Protein AF-A0A955WPZ0-F1 (afdb_monomer_lite)

Sequence (167 aa):
GLRRVTRRTIDAGRSFTLMQSWLERGEVEYIFVDYRLQQPLYEYARDVAKVPAAKLEAWFQYPRGRRARTGIIRHLRGHADHLHVRFWAPGSRAAAKAYIAKYGTKVLKPVPVYRKVRRGDSLWKIARRYKTSVKKLKSWNRMGRRSLLQPGQKLITGWRAPSLPSP

Radius of gyration: 22.12 Å; chains: 1; bounding box: 50×27×52 Å

Structure (mmCIF, N/CA/C/O backbone):
data_AF-A0A955WPZ0-F1
#
_entry.id   AF-A0A955WPZ0-F1
#
loop_
_atom_site.group_PDB
_atom_site.id
_atom_site.type_symbol
_atom_site.label_atom_id
_atom_site.label_alt_id
_atom_site.label_comp_id
_atom_site.label_asym_id
_atom_site.label_entity_id
_atom_site.label_seq_id
_atom_site.pdbx_PDB_ins_code
_atom_site.Cartn_x
_atom_site.Cartn_y
_atom_site.Cartn_z
_atom_site.occupancy
_atom_site.B_iso_or_equiv
_atom_site.auth_seq_id
_atom_site.auth_comp_id
_atom_site.auth_asym_id
_atom_site.auth_atom_id
_atom_site.pdbx_PDB_model_num
ATOM 1 N N . GLY A 1 1 ? -16.904 6.812 -10.363 1.00 45.12 1 GLY A N 1
ATOM 2 C CA . GLY A 1 1 ? -15.927 5.762 -10.008 1.00 45.12 1 GLY A CA 1
ATOM 3 C C . GLY A 1 1 ? -14.735 5.898 -10.926 1.00 45.12 1 GLY A C 1
ATOM 4 O O . GLY A 1 1 ? -14.955 6.151 -12.102 1.00 45.12 1 GLY A O 1
ATOM 5 N N . LEU A 1 2 ? -13.506 5.819 -10.408 1.00 57.22 2 LEU A N 1
ATOM 6 C CA . LEU A 1 2 ? -12.295 5.962 -11.227 1.00 57.22 2 LEU A CA 1
ATOM 7 C C . LEU A 1 2 ? -12.310 4.932 -12.368 1.00 57.22 2 LEU A C 1
ATOM 9 O O . LEU A 1 2 ? -12.616 3.757 -12.158 1.00 57.22 2 LEU A O 1
ATOM 13 N N . ARG A 1 3 ? -12.050 5.396 -13.593 1.00 67.50 3 ARG A N 1
ATOM 14 C CA . ARG A 1 3 ? -12.048 4.566 -14.802 1.00 67.50 3 ARG A CA 1
ATOM 15 C C . ARG A 1 3 ? -10.955 3.503 -14.666 1.00 67.50 3 ARG A C 1
ATOM 17 O O . ARG A 1 3 ? -9.823 3.824 -14.318 1.00 67.50 3 ARG A O 1
ATOM 24 N N . ARG A 1 4 ? -11.287 2.239 -14.940 1.00 74.81 4 ARG A N 1
ATOM 25 C CA . ARG A 1 4 ? -10.319 1.136 -14.879 1.00 74.81 4 ARG A CA 1
ATOM 26 C C . ARG A 1 4 ? -9.160 1.408 -15.840 1.00 74.81 4 ARG A C 1
ATOM 28 O O . ARG A 1 4 ? -9.396 1.629 -17.027 1.00 74.81 4 ARG A O 1
ATOM 35 N N . VAL A 1 5 ? -7.929 1.345 -15.339 1.00 86.50 5 VAL A N 1
ATOM 36 C CA . VAL A 1 5 ? -6.729 1.515 -16.161 1.00 86.50 5 VAL A CA 1
ATOM 37 C C . VAL A 1 5 ? -6.543 0.279 -17.047 1.00 86.50 5 VAL A C 1
ATOM 39 O O . VAL A 1 5 ? -6.750 -0.863 -16.631 1.00 86.50 5 VAL A O 1
ATOM 42 N N . THR A 1 6 ? -6.186 0.504 -18.306 1.00 89.19 6 THR A N 1
ATOM 43 C CA . THR A 1 6 ? -5.934 -0.528 -19.315 1.00 89.19 6 THR A CA 1
ATOM 44 C C . THR A 1 6 ? -4.522 -0.374 -19.868 1.00 89.19 6 THR A C 1
ATOM 46 O O . THR A 1 6 ? -3.876 0.650 -19.660 1.00 89.19 6 THR A O 1
ATOM 49 N N . ARG A 1 7 ? -4.071 -1.357 -20.656 1.00 88.69 7 ARG A N 1
ATOM 50 C CA . ARG A 1 7 ? -2.798 -1.280 -21.392 1.00 88.69 7 ARG A CA 1
ATOM 51 C C . ARG A 1 7 ? -2.666 -0.029 -22.260 1.00 88.69 7 ARG A C 1
ATOM 53 O O . ARG A 1 7 ? -1.563 0.452 -22.444 1.00 88.69 7 ARG A O 1
ATOM 60 N N . ARG A 1 8 ? -3.787 0.476 -22.783 1.00 88.19 8 ARG A N 1
ATOM 61 C CA . ARG A 1 8 ? -3.825 1.628 -23.694 1.00 88.19 8 ARG A CA 1
ATOM 62 C C . ARG A 1 8 ? -3.951 2.966 -22.973 1.00 88.19 8 ARG A C 1
ATOM 64 O O . ARG A 1 8 ? -3.698 3.996 -23.573 1.00 88.19 8 ARG A O 1
ATOM 71 N N . THR A 1 9 ? -4.408 2.960 -21.721 1.00 90.94 9 THR A N 1
ATOM 72 C CA . THR A 1 9 ? -4.732 4.191 -20.979 1.00 90.94 9 THR A CA 1
ATOM 73 C C . THR A 1 9 ? -3.775 4.464 -19.826 1.00 90.94 9 THR A C 1
ATOM 75 O O . THR A 1 9 ? -3.926 5.477 -19.154 1.00 90.94 9 THR A O 1
ATOM 78 N N . ILE A 1 10 ? -2.854 3.545 -19.528 1.00 92.38 10 ILE A N 1
ATOM 79 C CA . ILE A 1 10 ? -1.810 3.782 -18.535 1.00 92.38 10 ILE A CA 1
ATOM 80 C C . ILE A 1 10 ? -0.783 4.763 -19.101 1.00 92.38 10 ILE A C 1
ATOM 82 O O . ILE A 1 10 ? -0.257 4.558 -20.191 1.00 92.38 10 ILE A O 1
ATOM 86 N N . ASP A 1 11 ? -0.474 5.809 -18.339 1.00 94.75 11 ASP A N 1
ATOM 87 C CA . ASP A 1 11 ? 0.675 6.673 -18.608 1.00 94.75 11 ASP A CA 1
ATOM 88 C C . ASP A 1 11 ? 1.939 5.928 -18.159 1.00 94.75 11 ASP A C 1
ATOM 90 O O . ASP A 1 11 ? 2.361 6.022 -17.000 1.00 94.75 11 ASP A O 1
ATOM 94 N N . ALA A 1 12 ? 2.472 5.086 -19.049 1.00 95.62 12 ALA A N 1
ATOM 95 C CA . ALA A 1 12 ? 3.622 4.240 -18.747 1.00 95.62 12 ALA A CA 1
ATOM 96 C C . ALA A 1 12 ? 4.854 5.074 -18.384 1.00 95.62 12 ALA A C 1
ATOM 98 O O . ALA A 1 12 ? 5.581 4.685 -17.476 1.00 95.62 12 ALA A O 1
ATOM 99 N N . GLY A 1 13 ? 5.037 6.237 -19.016 1.00 96.44 13 GLY A N 1
ATOM 100 C CA . GLY A 1 13 ? 6.178 7.104 -18.757 1.00 96.44 13 GLY A CA 1
ATOM 101 C C . GLY A 1 13 ? 6.168 7.665 -17.345 1.00 96.44 13 GLY A C 1
ATOM 102 O O . GLY A 1 13 ? 7.089 7.402 -16.577 1.00 96.44 13 GLY A O 1
ATOM 103 N N . ARG A 1 14 ? 5.099 8.363 -16.942 1.00 96.50 14 ARG A N 1
ATOM 104 C CA . ARG A 1 14 ? 5.020 8.907 -15.575 1.00 96.50 14 ARG A CA 1
ATOM 105 C C . ARG A 1 14 ? 5.002 7.809 -14.518 1.00 96.50 14 ARG A C 1
ATOM 107 O O . ARG A 1 14 ? 5.676 7.926 -13.495 1.00 96.50 14 ARG A O 1
ATOM 114 N N . SER A 1 15 ? 4.246 6.739 -14.769 1.00 96.00 15 SER A N 1
ATOM 115 C CA . SER A 1 15 ? 4.124 5.631 -13.818 1.00 96.00 15 SER A CA 1
ATOM 116 C C . SER A 1 15 ? 5.460 4.919 -13.624 1.00 96.00 15 SER A C 1
ATOM 118 O O . SER A 1 15 ? 5.842 4.652 -12.486 1.00 96.00 15 SER A O 1
ATOM 120 N N . PHE A 1 16 ? 6.185 4.631 -14.709 1.00 97.69 16 PHE A N 1
ATOM 121 C CA . PHE A 1 16 ? 7.474 3.956 -14.625 1.00 97.69 16 PHE A CA 1
ATOM 122 C C . PHE A 1 16 ? 8.551 4.860 -14.034 1.00 97.69 16 PHE A C 1
ATOM 124 O O . PHE A 1 16 ? 9.256 4.404 -13.146 1.00 97.69 16 PHE A O 1
ATOM 131 N N . THR A 1 17 ? 8.638 6.134 -14.425 1.00 97.44 17 THR A N 1
ATOM 132 C CA . THR A 1 17 ? 9.615 7.077 -13.849 1.00 97.44 17 THR A CA 1
ATOM 133 C C . THR A 1 17 ? 9.490 7.165 -12.327 1.00 97.44 17 THR A C 1
ATOM 135 O O . THR A 1 17 ? 10.491 7.137 -11.610 1.00 97.44 17 THR A O 1
ATOM 138 N N . LEU A 1 18 ? 8.258 7.190 -11.808 1.00 96.19 18 LEU A N 1
ATOM 139 C CA . LEU A 1 18 ? 8.022 7.144 -10.368 1.00 96.19 18 LEU A CA 1
ATOM 140 C C . LEU A 1 18 ? 8.527 5.828 -9.753 1.00 96.19 18 LEU A C 1
ATOM 142 O O . LEU A 1 18 ? 9.258 5.858 -8.764 1.00 96.19 18 LEU A O 1
ATOM 146 N N . MET A 1 19 ? 8.190 4.679 -10.352 1.00 96.50 19 MET A N 1
ATOM 147 C CA . MET A 1 19 ? 8.656 3.370 -9.871 1.00 96.50 19 MET A CA 1
ATOM 148 C C . MET A 1 19 ? 10.183 3.253 -9.904 1.00 96.50 19 MET A C 1
ATOM 150 O O . MET A 1 19 ? 10.783 2.773 -8.944 1.00 96.50 19 MET A O 1
ATOM 154 N N . GLN A 1 20 ? 10.808 3.717 -10.985 1.00 96.94 20 GLN A N 1
ATOM 155 C CA . GLN A 1 20 ? 12.248 3.688 -11.202 1.00 96.94 20 GLN A CA 1
ATOM 156 C C . GLN A 1 20 ? 12.990 4.442 -10.096 1.00 96.94 20 GLN A C 1
ATOM 158 O O . GLN A 1 20 ? 14.003 3.943 -9.613 1.00 96.94 20 GLN A O 1
ATOM 163 N N . SER A 1 21 ? 12.453 5.576 -9.625 1.00 95.00 21 SER A N 1
ATOM 164 C CA . SER A 1 21 ? 13.066 6.344 -8.531 1.00 95.00 21 SER A CA 1
ATOM 165 C C . SER A 1 21 ? 13.251 5.521 -7.248 1.00 95.00 21 SER A C 1
ATOM 167 O O . SER A 1 21 ? 14.237 5.694 -6.534 1.00 95.00 21 SER A O 1
ATOM 169 N N . TRP A 1 22 ? 12.340 4.585 -6.971 1.00 93.50 22 TRP A N 1
ATOM 170 C CA . TRP A 1 22 ? 12.429 3.710 -5.806 1.00 93.50 22 TRP A CA 1
ATOM 171 C C . TRP A 1 22 ? 13.233 2.437 -6.069 1.00 93.50 22 TRP A C 1
ATOM 173 O O . TRP A 1 22 ? 13.964 1.979 -5.190 1.00 93.50 22 TRP A O 1
ATOM 183 N N . LEU A 1 23 ? 13.100 1.869 -7.270 1.00 95.06 23 LEU A N 1
ATOM 184 C CA . LEU A 1 23 ? 13.807 0.653 -7.678 1.00 95.06 23 LEU A CA 1
ATOM 185 C C . LEU A 1 23 ? 15.323 0.864 -7.719 1.00 95.06 23 LEU A C 1
ATOM 187 O O . LEU A 1 23 ? 16.066 0.016 -7.235 1.00 95.06 23 LEU A O 1
ATOM 191 N N . GLU A 1 24 ? 15.775 2.010 -8.231 1.00 95.25 24 GLU A N 1
ATOM 192 C CA . GLU A 1 24 ? 17.198 2.372 -8.279 1.00 95.25 24 GLU A CA 1
ATOM 193 C C . GLU A 1 24 ? 17.810 2.551 -6.885 1.00 95.25 24 GLU A C 1
ATOM 195 O O . GLU A 1 24 ? 18.987 2.275 -6.676 1.00 95.25 24 GLU A O 1
ATOM 200 N N . ARG A 1 25 ? 17.006 2.979 -5.906 1.00 90.94 25 ARG A N 1
ATOM 201 C CA . ARG A 1 25 ? 17.465 3.230 -4.531 1.00 90.94 25 ARG A CA 1
ATOM 202 C C . ARG A 1 25 ? 17.383 1.987 -3.640 1.00 90.94 25 ARG A C 1
ATOM 204 O O . ARG A 1 25 ? 17.775 2.051 -2.479 1.00 90.94 25 ARG A O 1
ATOM 211 N N . GLY A 1 26 ? 16.859 0.869 -4.154 1.00 89.81 26 GLY A N 1
ATOM 212 C CA . GLY A 1 26 ? 16.675 -0.362 -3.379 1.00 89.81 26 GLY A CA 1
ATOM 213 C C . GLY A 1 26 ? 15.702 -0.206 -2.203 1.00 89.81 26 GLY A C 1
ATOM 214 O O . GLY A 1 26 ? 15.754 -0.972 -1.245 1.00 89.81 26 GLY A O 1
ATOM 215 N N . GLU A 1 27 ? 14.813 0.789 -2.256 1.00 88.12 27 GLU A N 1
ATOM 216 C CA . GLU A 1 27 ? 13.932 1.153 -1.138 1.00 88.12 27 GLU A CA 1
ATOM 217 C C . GLU A 1 27 ? 12.598 0.407 -1.150 1.00 88.12 27 GLU A C 1
ATOM 219 O O . GLU A 1 27 ? 11.673 0.748 -0.411 1.00 88.12 27 GLU A O 1
ATOM 224 N N . VAL A 1 28 ? 12.437 -0.588 -2.019 1.00 91.75 28 VAL A N 1
ATOM 225 C CA . VAL A 1 28 ? 11.163 -1.272 -2.232 1.00 91.75 28 VAL A CA 1
ATOM 226 C C . VAL A 1 28 ? 11.362 -2.773 -2.242 1.00 91.75 28 VAL A C 1
ATOM 228 O O . VAL A 1 28 ? 12.172 -3.308 -2.989 1.00 91.75 28 VAL A O 1
ATOM 231 N N . GLU A 1 29 ? 10.566 -3.447 -1.418 1.00 91.31 29 GLU A N 1
ATOM 232 C CA . GLU A 1 29 ? 10.486 -4.902 -1.347 1.00 91.31 29 GLU A CA 1
ATOM 233 C C . GLU A 1 29 ? 9.601 -5.443 -2.482 1.00 91.31 29 GLU A C 1
ATOM 235 O O . GLU A 1 29 ? 9.988 -6.377 -3.176 1.00 91.31 29 GLU A O 1
ATOM 240 N N . TYR A 1 30 ? 8.427 -4.829 -2.709 1.00 93.44 30 TYR A N 1
ATOM 241 C CA . TYR A 1 30 ? 7.510 -5.193 -3.800 1.00 93.44 30 TYR A CA 1
ATOM 242 C C . TYR A 1 30 ? 6.708 -3.997 -4.327 1.00 93.44 30 TYR A C 1
ATOM 244 O O . TYR A 1 30 ? 6.298 -3.123 -3.562 1.00 93.44 30 TYR A O 1
ATOM 252 N N . ILE A 1 31 ? 6.382 -4.026 -5.620 1.00 96.31 31 ILE A N 1
ATOM 253 C CA . ILE A 1 31 ? 5.380 -3.162 -6.259 1.00 96.31 31 ILE A CA 1
ATOM 254 C C . ILE A 1 31 ? 4.320 -4.064 -6.888 1.00 96.31 31 ILE A C 1
ATOM 256 O O . ILE A 1 31 ? 4.587 -4.753 -7.870 1.00 96.31 31 ILE A O 1
ATOM 260 N N . PHE A 1 32 ? 3.102 -4.083 -6.355 1.00 96.94 32 PHE A N 1
ATOM 261 C CA . PHE A 1 32 ? 2.021 -4.857 -6.951 1.00 96.94 32 PHE A CA 1
ATOM 262 C C . PHE A 1 32 ? 1.254 -4.066 -8.0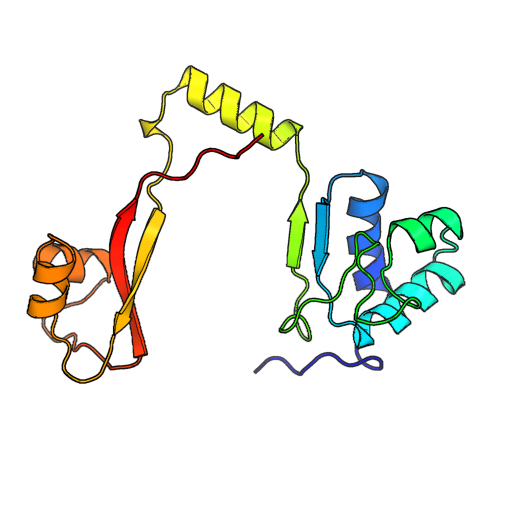02 1.00 96.94 32 PHE A C 1
ATOM 264 O O . PHE A 1 32 ? 0.683 -3.012 -7.716 1.00 96.94 32 PHE A O 1
ATOM 271 N N . VAL A 1 33 ? 1.210 -4.639 -9.204 1.00 95.31 33 VAL A N 1
ATOM 272 C CA . VAL A 1 33 ? 0.556 -4.099 -10.400 1.00 95.31 33 VAL A CA 1
ATOM 273 C C . VAL A 1 33 ? -0.122 -5.242 -11.150 1.00 95.31 33 VAL A C 1
ATOM 275 O O . VAL A 1 33 ? 0.451 -6.329 -11.283 1.00 95.31 33 VAL A O 1
ATOM 278 N N . ASP A 1 34 ? -1.340 -5.041 -11.662 1.00 95.56 34 ASP A N 1
ATOM 279 C CA . ASP A 1 34 ? -1.996 -6.043 -12.511 1.00 95.56 34 ASP A CA 1
ATOM 280 C C . ASP A 1 34 ? -1.074 -6.487 -13.659 1.00 95.56 34 ASP A C 1
ATOM 282 O O . ASP A 1 34 ? -0.453 -5.662 -14.325 1.00 95.56 34 ASP A O 1
ATOM 286 N N . TYR A 1 35 ? -0.998 -7.799 -13.913 1.00 96.81 35 TYR A N 1
ATOM 287 C CA . TYR A 1 35 ? -0.014 -8.376 -14.835 1.00 96.81 35 TYR A CA 1
ATOM 288 C C . TYR A 1 35 ? -0.133 -7.780 -16.241 1.00 96.81 35 TYR A C 1
ATOM 290 O O . TYR A 1 35 ? 0.858 -7.583 -16.935 1.00 96.81 35 TYR A O 1
ATOM 298 N N . ARG A 1 36 ? -1.358 -7.435 -16.659 1.00 95.81 36 ARG A N 1
ATOM 299 C CA . ARG A 1 36 ? -1.599 -6.851 -17.980 1.00 95.81 36 ARG A CA 1
ATOM 300 C C . ARG A 1 36 ? -0.993 -5.460 -18.110 1.00 95.81 36 ARG A C 1
ATOM 302 O O . ARG A 1 36 ? -0.593 -5.118 -19.215 1.00 95.81 36 ARG A O 1
ATOM 309 N N . LEU A 1 37 ? -0.941 -4.689 -17.025 1.00 96.31 37 LEU A N 1
ATOM 310 C CA . LEU A 1 37 ? -0.378 -3.338 -17.001 1.00 96.31 37 LEU A CA 1
ATOM 311 C C . LEU A 1 37 ? 1.151 -3.347 -16.894 1.00 96.31 37 LEU A C 1
ATOM 313 O O .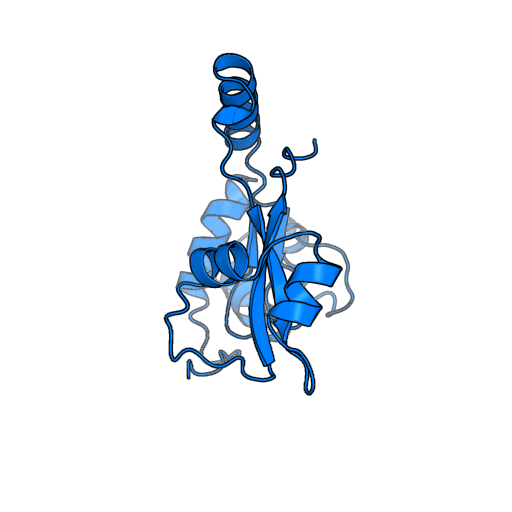 LEU A 1 37 ? 1.775 -2.343 -17.207 1.00 96.31 37 LEU A O 1
ATOM 317 N N . GLN A 1 38 ? 1.763 -4.473 -16.513 1.00 97.75 38 GLN A N 1
ATOM 318 C CA . GLN A 1 38 ? 3.223 -4.598 -16.498 1.00 97.75 38 GLN A CA 1
ATOM 319 C C . GLN A 1 38 ? 3.830 -4.557 -17.902 1.00 97.75 38 GLN A C 1
ATOM 321 O O . GLN A 1 38 ? 4.935 -4.058 -18.045 1.00 97.75 38 GLN A O 1
ATOM 326 N N . GLN A 1 39 ? 3.113 -5.026 -18.930 1.00 97.75 39 GLN A N 1
ATOM 327 C CA . GLN A 1 39 ? 3.601 -5.011 -20.313 1.00 97.75 39 GLN A CA 1
ATOM 328 C C . GLN A 1 39 ? 3.990 -3.601 -20.801 1.00 97.75 39 GLN A C 1
ATOM 330 O O . GLN A 1 39 ? 5.161 -3.415 -21.115 1.00 97.75 39 GLN A O 1
ATOM 335 N N . PRO A 1 40 ? 3.088 -2.597 -20.823 1.00 97.88 40 PRO A N 1
ATOM 336 C CA . PRO A 1 40 ? 3.459 -1.258 -21.289 1.00 97.88 40 PRO A CA 1
ATOM 337 C C . PRO A 1 40 ? 4.524 -0.591 -20.405 1.00 97.88 40 PRO A C 1
ATOM 339 O O . PRO A 1 40 ? 5.321 0.199 -20.898 1.00 97.88 40 PRO A O 1
ATOM 342 N N . LEU A 1 41 ? 4.581 -0.921 -19.107 1.00 98.19 41 LEU A N 1
ATOM 343 C CA . LEU A 1 41 ? 5.643 -0.445 -18.213 1.00 98.19 41 LEU A CA 1
ATOM 344 C C . LEU A 1 41 ? 7.005 -1.059 -18.570 1.00 98.19 41 LEU A C 1
ATOM 346 O O . LEU A 1 41 ? 8.003 -0.349 -18.590 1.00 98.19 41 LEU A O 1
ATOM 350 N N . TYR A 1 42 ? 7.040 -2.360 -18.862 1.00 98.50 42 TYR A N 1
ATOM 351 C CA . TYR A 1 42 ? 8.243 -3.079 -19.277 1.00 98.50 42 TYR A CA 1
ATOM 352 C C . TYR A 1 42 ? 8.745 -2.582 -20.637 1.00 98.50 42 TYR A C 1
ATOM 354 O O . TYR A 1 42 ? 9.933 -2.318 -20.795 1.00 98.50 42 TYR A O 1
ATOM 362 N N . GLU A 1 43 ? 7.839 -2.419 -21.605 1.00 98.31 43 GLU A N 1
ATOM 363 C CA . GLU A 1 43 ? 8.149 -1.885 -22.937 1.00 98.31 43 GLU A CA 1
ATOM 364 C C . GLU A 1 43 ? 8.715 -0.464 -22.831 1.00 98.31 43 GLU A C 1
ATOM 366 O O . GLU A 1 43 ? 9.786 -0.197 -23.365 1.00 98.31 43 GLU A O 1
ATOM 371 N N . TYR A 1 44 ? 8.087 0.421 -22.046 1.00 98.50 44 TYR A N 1
ATOM 372 C CA . TYR A 1 44 ? 8.632 1.758 -21.793 1.00 98.50 44 TYR A CA 1
ATOM 373 C C . TYR A 1 44 ? 10.021 1.705 -21.136 1.00 98.50 44 TYR A C 1
ATOM 375 O O . TYR A 1 44 ? 10.942 2.399 -21.570 1.00 98.50 44 TYR A O 1
ATOM 383 N N . ALA A 1 45 ? 10.193 0.866 -20.110 1.00 98.50 45 ALA A N 1
ATOM 384 C CA . ALA A 1 45 ? 11.463 0.710 -19.407 1.00 98.50 45 ALA A CA 1
ATOM 385 C C . ALA A 1 45 ? 12.598 0.260 -20.343 1.00 98.50 45 ALA A C 1
ATOM 387 O O . ALA A 1 45 ? 13.703 0.797 -20.280 1.00 98.50 45 ALA A O 1
ATOM 388 N N . ARG A 1 46 ? 12.319 -0.702 -21.229 1.00 98.56 46 ARG A N 1
ATOM 389 C CA . ARG A 1 46 ? 13.276 -1.241 -22.201 1.00 98.56 46 ARG A CA 1
ATOM 390 C C . ARG A 1 46 ? 13.557 -0.257 -23.336 1.00 98.56 46 ARG A C 1
ATOM 392 O O . ARG A 1 46 ? 14.713 0.027 -23.640 1.00 98.56 46 ARG A O 1
ATOM 399 N N . ASP A 1 47 ? 12.505 0.253 -23.966 1.00 98.31 47 ASP A N 1
ATOM 400 C CA . ASP A 1 47 ? 12.611 0.917 -25.266 1.00 98.31 47 ASP A CA 1
ATOM 401 C C . ASP A 1 47 ? 12.855 2.417 -25.138 1.00 98.31 47 ASP A C 1
ATOM 403 O O . ASP A 1 47 ? 13.568 2.981 -25.969 1.00 98.31 47 ASP A O 1
ATOM 407 N N . VAL A 1 48 ? 12.321 3.049 -24.090 1.00 97.94 48 VAL A N 1
ATOM 408 C CA . VAL A 1 48 ? 12.424 4.498 -23.869 1.00 97.94 48 VAL A CA 1
ATOM 409 C C . VAL A 1 48 ? 13.436 4.810 -22.774 1.00 97.94 48 VAL A C 1
ATOM 411 O O . VAL A 1 48 ? 14.402 5.519 -23.027 1.00 97.94 48 VAL A O 1
ATOM 414 N N . ALA A 1 49 ? 13.263 4.242 -21.577 1.00 97.69 49 ALA A N 1
ATOM 415 C CA . ALA A 1 49 ? 14.162 4.503 -20.448 1.00 97.69 49 ALA A CA 1
ATOM 416 C C . ALA A 1 49 ? 15.508 3.756 -20.545 1.00 97.69 49 ALA A C 1
ATOM 418 O O . ALA A 1 49 ? 16.386 3.981 -19.714 1.00 97.69 49 ALA A O 1
ATOM 419 N N . LYS A 1 50 ? 15.667 2.870 -21.542 1.00 98.31 50 LYS A N 1
ATOM 420 C CA . LYS A 1 50 ? 16.886 2.090 -21.824 1.00 98.31 50 LYS A CA 1
ATOM 421 C C . LYS A 1 50 ? 17.443 1.360 -20.596 1.00 98.31 50 LYS A C 1
ATOM 423 O O . LYS A 1 50 ? 18.654 1.270 -20.403 1.00 98.31 50 LYS A O 1
ATOM 428 N N . VAL A 1 51 ? 16.556 0.817 -19.762 1.00 98.25 51 VAL A N 1
ATOM 429 C CA . VAL A 1 51 ? 16.942 0.053 -18.572 1.00 98.25 51 VAL A CA 1
ATOM 430 C C . VAL A 1 51 ? 17.685 -1.222 -19.001 1.00 98.25 51 VAL A C 1
ATOM 432 O O . VAL A 1 51 ? 17.161 -1.976 -19.825 1.00 98.25 51 VAL A O 1
ATOM 435 N N . PRO A 1 52 ? 18.874 -1.511 -18.435 1.00 98.44 52 PRO A N 1
ATOM 436 C CA . PRO A 1 52 ? 19.627 -2.722 -18.750 1.00 98.44 52 PRO A CA 1
ATOM 437 C C . PRO A 1 52 ? 18.821 -4.007 -18.527 1.00 98.44 52 PRO A C 1
ATOM 439 O O . PRO A 1 52 ? 18.087 -4.124 -17.543 1.00 98.44 52 PRO A O 1
ATOM 442 N N . ALA A 1 53 ? 19.024 -5.013 -19.382 1.00 97.81 53 ALA A N 1
ATOM 443 C CA . ALA A 1 53 ? 18.286 -6.281 -19.334 1.00 97.81 53 ALA A CA 1
ATOM 444 C C . ALA A 1 53 ? 18.345 -6.969 -17.957 1.00 97.81 53 ALA A C 1
ATOM 446 O O . ALA A 1 53 ? 17.329 -7.454 -17.466 1.00 97.81 53 ALA A O 1
ATOM 447 N N . ALA A 1 54 ? 19.500 -6.930 -17.284 1.00 97.88 54 ALA A N 1
ATOM 448 C CA . ALA A 1 54 ? 19.654 -7.480 -15.936 1.00 97.88 54 ALA A CA 1
ATOM 449 C C . ALA A 1 54 ? 18.733 -6.799 -14.905 1.00 97.88 54 ALA A C 1
ATOM 451 O O . ALA A 1 54 ? 18.132 -7.468 -14.065 1.00 97.88 54 ALA A O 1
ATOM 452 N N . LYS A 1 55 ? 18.568 -5.471 -14.994 1.00 98.06 55 LYS A N 1
ATOM 453 C CA . LYS A 1 55 ? 17.634 -4.722 -14.141 1.00 98.06 55 LYS A CA 1
ATOM 454 C C . LYS A 1 55 ? 16.186 -5.029 -14.506 1.00 98.06 55 LYS A C 1
ATOM 456 O O . LYS A 1 55 ? 15.374 -5.206 -13.607 1.00 98.06 55 LYS A O 1
ATOM 461 N N . LEU A 1 56 ? 15.860 -5.156 -15.794 1.00 98.25 56 LEU A N 1
ATOM 462 C CA . LEU A 1 56 ? 14.520 -5.571 -16.225 1.00 98.25 56 LEU A CA 1
ATOM 463 C C . LEU A 1 56 ? 14.144 -6.947 -15.657 1.00 98.25 56 LEU A C 1
ATOM 465 O O . LEU A 1 56 ? 13.050 -7.091 -15.114 1.00 98.25 56 LEU A O 1
ATOM 469 N N . GLU A 1 57 ? 15.057 -7.920 -15.704 1.00 96.81 57 GLU A N 1
ATOM 470 C CA . GLU A 1 57 ? 14.855 -9.252 -15.119 1.00 96.81 57 GLU A CA 1
ATOM 471 C C . GLU A 1 57 ? 14.707 -9.218 -13.596 1.00 96.81 57 GLU A C 1
ATOM 473 O O . GLU A 1 57 ? 13.864 -9.924 -13.038 1.00 96.81 57 GLU A O 1
ATOM 478 N N . ALA A 1 58 ? 15.489 -8.380 -12.912 1.00 97.12 58 ALA A N 1
ATOM 479 C CA . ALA A 1 58 ? 15.393 -8.211 -11.466 1.00 97.12 58 ALA A CA 1
ATOM 480 C C . ALA A 1 58 ? 14.096 -7.498 -11.046 1.00 97.12 58 ALA A C 1
ATOM 482 O O . ALA A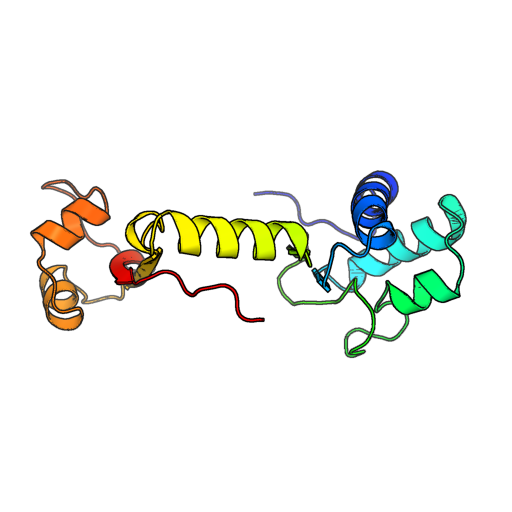 1 58 ? 13.497 -7.821 -10.017 1.00 97.12 58 ALA A O 1
ATOM 483 N N . TRP A 1 59 ? 13.645 -6.517 -11.827 1.00 98.12 59 TRP A N 1
ATOM 484 C CA . TRP A 1 59 ? 12.529 -5.658 -11.455 1.00 98.12 59 TRP A CA 1
ATOM 485 C C . TRP A 1 59 ? 11.183 -6.204 -11.890 1.00 98.12 59 TRP A C 1
ATOM 487 O O . TRP A 1 59 ? 10.252 -6.131 -11.100 1.00 98.12 59 TRP A O 1
ATOM 497 N N . PHE A 1 60 ? 11.030 -6.765 -13.085 1.00 98.44 60 PHE A N 1
ATOM 498 C CA . PHE A 1 60 ? 9.715 -7.157 -13.590 1.00 98.44 60 PHE A CA 1
ATOM 499 C C . PHE A 1 60 ? 9.428 -8.647 -13.426 1.00 98.44 60 PHE A C 1
ATOM 501 O O . PHE A 1 60 ? 10.287 -9.504 -13.595 1.00 98.44 60 PHE A O 1
ATOM 508 N N . GLN A 1 61 ? 8.175 -8.978 -13.114 1.00 97.88 61 GLN A N 1
ATOM 509 C CA . GLN A 1 61 ? 7.653 -10.335 -13.266 1.00 97.88 61 GLN A CA 1
ATOM 510 C C . GLN A 1 61 ? 7.341 -10.655 -14.739 1.00 97.88 61 GLN A C 1
ATOM 512 O O . GLN A 1 61 ? 7.570 -11.775 -15.194 1.00 97.88 61 GLN A O 1
ATOM 517 N N . TYR A 1 62 ? 6.786 -9.693 -15.479 1.00 97.69 62 TYR A N 1
ATOM 518 C CA . TYR A 1 62 ? 6.601 -9.767 -16.931 1.00 97.69 62 TYR A CA 1
ATOM 519 C C . TYR A 1 62 ? 7.968 -9.817 -17.650 1.00 97.69 62 TYR A C 1
ATOM 521 O O . TYR A 1 62 ? 8.872 -9.110 -17.216 1.00 97.69 62 TYR A O 1
ATOM 529 N N . PRO A 1 63 ? 8.145 -10.602 -18.732 1.00 97.56 63 PRO A N 1
ATOM 530 C CA . PRO A 1 63 ? 7.143 -11.396 -19.453 1.00 97.56 63 PRO A CA 1
ATOM 531 C C . PRO A 1 63 ? 6.968 -12.841 -18.955 1.00 97.56 63 PRO A C 1
ATOM 533 O O . PRO A 1 63 ? 6.226 -13.602 -19.572 1.00 97.56 63 PRO A O 1
ATOM 536 N N . ARG A 1 64 ? 7.578 -13.235 -17.827 1.00 97.06 64 ARG A N 1
ATOM 537 C CA . ARG A 1 64 ? 7.687 -14.638 -17.355 1.00 97.06 64 ARG A CA 1
ATOM 538 C C . ARG A 1 64 ? 6.367 -15.317 -16.941 1.00 97.06 64 ARG A C 1
ATOM 540 O O . ARG A 1 64 ? 6.360 -16.440 -16.445 1.00 97.06 64 ARG A O 1
ATOM 547 N N . GLY A 1 65 ? 5.233 -14.653 -17.116 1.00 95.94 65 GLY A N 1
ATOM 548 C CA . GLY A 1 65 ? 3.906 -15.172 -16.813 1.00 95.94 65 GLY A CA 1
ATOM 549 C C . GLY A 1 65 ? 3.384 -14.743 -15.442 1.00 95.94 65 GLY A C 1
ATOM 550 O O . GLY A 1 65 ? 4.119 -14.511 -14.484 1.00 95.94 65 GLY A O 1
ATOM 551 N N . ARG A 1 66 ? 2.053 -14.699 -15.318 1.00 94.81 66 ARG A N 1
ATOM 552 C CA . ARG A 1 66 ? 1.338 -14.226 -14.116 1.00 94.81 66 ARG A CA 1
ATOM 553 C C . ARG A 1 66 ? 1.643 -15.031 -12.845 1.00 94.81 66 ARG A C 1
ATOM 555 O O . ARG A 1 66 ? 1.411 -14.537 -11.742 1.00 94.81 66 ARG A O 1
ATOM 562 N N . ARG A 1 67 ? 2.117 -16.271 -12.997 1.00 93.94 67 ARG A N 1
ATOM 563 C CA . ARG A 1 67 ? 2.465 -17.184 -11.896 1.00 93.94 67 ARG A CA 1
ATOM 564 C C . ARG A 1 67 ? 3.949 -17.142 -11.512 1.00 93.94 67 ARG A C 1
ATOM 566 O O . ARG A 1 67 ? 4.302 -17.744 -10.502 1.00 93.94 67 ARG A O 1
ATOM 573 N N . ALA A 1 68 ? 4.800 -16.434 -12.262 1.00 94.56 68 ALA A N 1
ATOM 574 C CA . ALA A 1 68 ? 6.214 -16.304 -11.916 1.00 94.56 68 ALA A CA 1
ATOM 575 C C . ALA A 1 68 ? 6.376 -15.662 -10.528 1.00 94.56 68 ALA A C 1
ATOM 577 O O . ALA A 1 68 ? 5.609 -14.776 -10.147 1.00 94.56 68 ALA A O 1
ATOM 578 N N . ARG A 1 69 ? 7.346 -16.119 -9.735 1.00 89.12 69 ARG A N 1
ATOM 579 C CA . ARG A 1 69 ? 7.506 -15.672 -8.336 1.00 89.12 69 ARG A CA 1
ATOM 580 C C . ARG A 1 69 ? 8.628 -14.651 -8.138 1.00 89.12 69 ARG A C 1
ATOM 582 O O . ARG A 1 69 ? 8.799 -14.179 -7.021 1.00 89.12 69 ARG A O 1
ATOM 589 N N . THR A 1 70 ? 9.330 -14.306 -9.209 1.00 92.56 70 THR A N 1
ATOM 590 C CA . THR A 1 70 ? 10.492 -13.413 -9.245 1.00 92.56 70 THR A CA 1
ATOM 591 C C . THR A 1 70 ? 10.136 -12.050 -9.846 1.00 92.56 70 THR A C 1
ATOM 593 O O . THR A 1 70 ? 9.180 -11.946 -10.623 1.00 92.56 70 THR A O 1
ATOM 596 N N . GLY A 1 71 ? 10.906 -11.020 -9.487 1.00 95.44 71 GLY A N 1
ATOM 597 C CA . GLY A 1 71 ? 10.652 -9.613 -9.818 1.00 95.44 71 GLY A CA 1
ATOM 598 C C . GLY A 1 71 ? 10.174 -8.804 -8.607 1.00 95.44 71 GLY A C 1
ATOM 599 O O . GLY A 1 71 ? 9.457 -9.334 -7.759 1.00 95.44 71 GLY A O 1
ATOM 600 N N . ILE A 1 72 ? 10.537 -7.523 -8.530 1.00 97.00 72 ILE A N 1
ATOM 601 C CA . ILE A 1 72 ? 10.020 -6.576 -7.521 1.00 97.00 72 ILE A CA 1
ATOM 602 C C . ILE A 1 72 ? 8.601 -6.113 -7.900 1.00 97.00 72 ILE A C 1
ATOM 604 O O . ILE A 1 72 ? 7.688 -6.123 -7.072 1.00 97.00 72 ILE A O 1
ATOM 608 N N . ILE A 1 73 ? 8.389 -5.764 -9.171 1.00 97.75 73 ILE A N 1
ATOM 609 C CA . ILE A 1 73 ? 7.097 -5.466 -9.790 1.00 97.75 73 ILE A CA 1
ATOM 610 C C . ILE A 1 73 ? 6.372 -6.782 -10.080 1.00 97.75 73 ILE A C 1
ATOM 612 O O . ILE A 1 73 ? 6.765 -7.550 -10.961 1.00 97.75 73 ILE A O 1
ATOM 616 N N . ARG A 1 74 ? 5.291 -7.049 -9.344 1.00 96.44 74 ARG A N 1
ATOM 617 C CA . ARG A 1 74 ? 4.602 -8.346 -9.331 1.00 96.44 74 ARG A CA 1
ATOM 618 C C . ARG A 1 74 ? 3.101 -8.223 -9.474 1.00 96.44 74 ARG A C 1
ATOM 620 O O . ARG A 1 74 ? 2.481 -7.230 -9.113 1.00 96.44 74 ARG A O 1
ATOM 627 N N . HIS A 1 75 ? 2.486 -9.294 -9.948 1.00 95.94 75 HIS A N 1
ATOM 628 C CA . HIS A 1 75 ? 1.046 -9.391 -10.016 1.00 95.94 75 HIS A CA 1
ATOM 629 C C . HIS A 1 75 ? 0.428 -9.717 -8.659 1.00 95.94 75 HIS A C 1
ATOM 631 O O . HIS A 1 75 ? 0.768 -10.720 -8.033 1.00 95.94 75 HIS A O 1
ATOM 637 N N . LEU A 1 76 ? -0.588 -8.940 -8.285 1.00 92.81 76 LEU A N 1
ATOM 638 C CA . LEU A 1 76 ? -1.533 -9.298 -7.235 1.00 92.81 76 LEU A CA 1
ATOM 639 C C . LEU A 1 76 ? -2.955 -8.920 -7.661 1.00 92.81 76 LEU A C 1
ATOM 641 O O . LEU A 1 76 ? -3.207 -7.833 -8.186 1.00 92.81 76 LEU A O 1
ATOM 645 N N . ARG A 1 77 ? -3.915 -9.822 -7.434 1.00 91.44 77 ARG A N 1
ATOM 646 C CA . ARG A 1 77 ? -5.328 -9.585 -7.769 1.00 91.44 77 ARG A CA 1
ATOM 647 C C . ARG A 1 77 ? -5.836 -8.328 -7.047 1.00 91.44 77 ARG A C 1
ATOM 649 O O . ARG A 1 77 ? -5.557 -8.149 -5.869 1.00 91.44 77 ARG A O 1
ATOM 656 N N . GLY A 1 78 ? -6.589 -7.485 -7.756 1.00 89.94 78 GLY A N 1
ATOM 657 C CA . GLY A 1 78 ? -7.163 -6.243 -7.215 1.00 89.94 78 GLY A CA 1
ATOM 658 C C . GLY A 1 78 ? -6.390 -4.962 -7.550 1.00 89.94 78 GLY A C 1
ATOM 659 O O . GLY A 1 78 ? -6.940 -3.895 -7.344 1.00 89.94 78 GLY A O 1
ATOM 660 N N . HIS A 1 79 ? -5.192 -5.050 -8.136 1.00 92.62 79 HIS A N 1
ATOM 661 C CA . HIS A 1 79 ? -4.303 -3.902 -8.396 1.00 92.62 79 HIS A CA 1
ATOM 662 C C . HIS A 1 79 ? -4.381 -3.420 -9.855 1.00 92.62 79 HIS A C 1
ATOM 664 O O . HIS A 1 79 ? -3.368 -3.262 -10.535 1.00 92.62 79 HIS A O 1
ATOM 670 N N . ALA A 1 80 ? -5.601 -3.298 -10.387 1.00 88.44 80 ALA A N 1
ATOM 671 C CA . ALA A 1 80 ? -5.838 -2.915 -11.788 1.00 88.44 80 ALA A CA 1
ATOM 672 C C . ALA A 1 80 ? -6.066 -1.406 -11.981 1.00 88.44 80 ALA A C 1
ATOM 674 O O . ALA A 1 80 ? -6.164 -0.940 -13.112 1.00 88.44 80 ALA A O 1
ATOM 675 N N . ASP A 1 81 ? -6.203 -0.664 -10.891 1.00 87.25 81 ASP A N 1
ATOM 676 C CA . ASP A 1 81 ? -6.486 0.772 -10.840 1.00 87.25 81 ASP A CA 1
ATOM 677 C C . ASP A 1 81 ? -5.593 1.515 -9.832 1.00 87.25 81 ASP A C 1
ATOM 679 O O . ASP A 1 81 ? -5.645 2.738 -9.751 1.00 87.25 81 ASP A O 1
ATOM 683 N N . HIS A 1 82 ? -4.754 0.791 -9.088 1.00 89.31 82 HIS A N 1
ATOM 684 C CA . HIS A 1 82 ? -3.798 1.343 -8.138 1.00 89.31 82 HIS A CA 1
ATOM 685 C C . HIS A 1 82 ? -2.540 0.475 -8.057 1.00 89.31 82 HIS A C 1
ATOM 687 O O . HIS A 1 82 ? -2.560 -0.717 -8.373 1.00 89.31 82 HIS A O 1
ATOM 693 N N . LEU A 1 83 ? -1.454 1.093 -7.596 1.00 88.88 83 LEU A N 1
ATOM 694 C CA . LEU A 1 83 ? -0.181 0.447 -7.296 1.00 88.88 83 LEU A CA 1
ATOM 695 C C . LEU A 1 83 ? -0.098 0.239 -5.785 1.00 88.88 83 LEU A C 1
ATOM 697 O O . LEU A 1 83 ? -0.312 1.182 -5.024 1.00 88.88 83 LEU A O 1
ATOM 701 N N . HIS A 1 84 ? 0.232 -0.967 -5.338 1.00 92.38 84 HIS A N 1
ATOM 702 C CA . HIS A 1 84 ? 0.575 -1.190 -3.933 1.00 92.38 84 HIS A CA 1
ATOM 703 C C . HIS A 1 84 ? 2.085 -1.313 -3.822 1.00 92.38 84 HIS A C 1
ATOM 705 O O . HIS A 1 84 ? 2.666 -2.263 -4.334 1.00 92.38 84 HIS A O 1
ATOM 711 N N . VAL A 1 85 ? 2.713 -0.372 -3.126 1.00 93.94 85 VAL A N 1
ATOM 712 C CA . VAL A 1 85 ? 4.161 -0.363 -2.907 1.00 93.94 85 VAL A CA 1
ATOM 713 C C . VAL A 1 85 ? 4.451 -0.762 -1.468 1.00 93.94 85 VAL A C 1
ATOM 715 O O . VAL A 1 85 ? 3.875 -0.204 -0.534 1.00 93.94 85 VAL A O 1
ATOM 718 N N . ARG A 1 86 ? 5.348 -1.730 -1.287 1.00 91.44 86 ARG A N 1
ATOM 719 C CA . ARG A 1 86 ? 5.886 -2.102 0.018 1.00 91.44 86 ARG A CA 1
ATOM 720 C C . ARG A 1 86 ? 7.332 -1.637 0.100 1.00 91.44 86 ARG A C 1
ATOM 722 O O . ARG A 1 86 ? 8.208 -2.250 -0.499 1.00 91.44 86 ARG A O 1
ATOM 729 N N . PHE A 1 87 ? 7.562 -0.559 0.839 1.00 89.69 87 PHE A N 1
ATOM 730 C CA . PHE A 1 87 ? 8.893 0.011 1.012 1.00 89.69 87 PHE A CA 1
ATOM 731 C C . PHE A 1 87 ? 9.770 -0.853 1.928 1.00 89.69 87 PHE A C 1
ATOM 733 O O . PHE A 1 87 ? 9.354 -1.242 3.023 1.00 89.69 87 PHE A O 1
ATOM 740 N N . TRP A 1 88 ? 10.999 -1.100 1.486 1.00 84.06 88 TRP A N 1
ATOM 741 C CA . TRP A 1 88 ? 12.122 -1.518 2.308 1.00 84.06 88 TRP A CA 1
ATOM 742 C C . TRP A 1 88 ? 12.886 -0.265 2.751 1.00 84.06 88 TRP A C 1
ATOM 744 O O . TRP A 1 88 ? 13.762 0.236 2.057 1.00 84.06 88 TRP A O 1
ATOM 754 N N . ALA A 1 89 ? 12.517 0.275 3.912 1.00 80.56 89 ALA A N 1
ATOM 755 C CA . ALA A 1 89 ? 13.119 1.490 4.459 1.00 80.56 89 ALA A CA 1
ATOM 756 C C . ALA A 1 89 ? 13.859 1.173 5.772 1.00 80.56 89 ALA A C 1
ATOM 758 O O . ALA A 1 89 ? 13.320 1.423 6.859 1.00 80.56 89 ALA A O 1
ATOM 759 N N . PRO A 1 90 ? 15.075 0.591 5.713 1.00 80.69 90 PRO A N 1
ATOM 760 C CA . PRO A 1 90 ? 15.817 0.192 6.908 1.00 80.69 90 PRO A CA 1
ATOM 761 C C . PRO A 1 90 ? 16.126 1.394 7.808 1.00 80.69 90 PRO A C 1
ATOM 763 O O . PRO A 1 90 ? 15.981 1.289 9.022 1.00 80.69 90 PRO A O 1
ATOM 766 N N . GLY A 1 91 ? 16.427 2.561 7.226 1.00 82.62 91 GLY A N 1
ATOM 767 C CA . GLY A 1 91 ? 16.617 3.807 7.974 1.00 82.62 91 GLY A CA 1
ATOM 768 C C . GLY A 1 91 ? 15.367 4.230 8.751 1.00 82.62 91 GLY A C 1
ATOM 769 O O . GLY A 1 91 ? 15.447 4.501 9.946 1.00 82.62 91 GLY A O 1
ATOM 770 N N . SER A 1 92 ? 14.185 4.203 8.125 1.00 81.88 92 SER A N 1
ATOM 771 C CA . SER A 1 92 ? 12.924 4.526 8.809 1.00 81.88 92 SER A CA 1
ATOM 772 C C . SER A 1 92 ? 12.581 3.512 9.901 1.00 81.88 92 SER A C 1
ATOM 774 O O . SER A 1 92 ? 12.107 3.894 10.970 1.00 81.88 92 SER A O 1
ATOM 776 N N . ARG A 1 93 ? 12.844 2.220 9.664 1.00 81.50 93 ARG A N 1
ATOM 777 C CA . ARG A 1 93 ? 12.664 1.157 10.666 1.00 81.50 93 ARG A CA 1
ATOM 778 C C . ARG A 1 93 ? 13.603 1.346 11.859 1.00 81.50 93 ARG A C 1
ATOM 780 O O . ARG A 1 93 ? 13.150 1.264 13.000 1.00 81.50 93 ARG A O 1
ATOM 787 N N . ALA A 1 94 ? 14.876 1.645 11.605 1.00 85.44 94 ALA A N 1
ATOM 788 C CA . ALA A 1 94 ? 15.868 1.926 12.637 1.00 85.44 94 ALA A CA 1
ATOM 789 C C . ALA A 1 94 ? 15.504 3.183 13.438 1.00 85.44 94 ALA A C 1
ATOM 791 O O . ALA A 1 94 ? 15.487 3.136 14.666 1.00 85.44 94 ALA A O 1
ATOM 792 N N . ALA A 1 95 ? 15.117 4.267 12.761 1.00 87.25 95 ALA A N 1
ATOM 793 C CA . ALA A 1 95 ? 14.667 5.500 13.400 1.00 87.25 95 ALA A CA 1
ATOM 794 C C . ALA A 1 95 ? 13.424 5.271 14.273 1.00 87.25 95 ALA A C 1
ATOM 796 O O . ALA A 1 95 ? 13.386 5.718 15.417 1.00 87.25 95 ALA A O 1
ATOM 797 N N . ALA A 1 96 ? 12.435 4.514 13.783 1.00 85.62 96 ALA A N 1
ATOM 798 C CA . ALA A 1 96 ? 11.260 4.149 14.570 1.00 85.62 96 ALA A CA 1
ATOM 799 C C . ALA A 1 96 ? 11.639 3.324 15.810 1.00 85.62 96 ALA A C 1
ATOM 801 O O . ALA A 1 96 ? 11.151 3.604 16.904 1.00 85.62 96 ALA A O 1
ATOM 802 N N . LYS A 1 97 ? 12.542 2.343 15.670 1.00 86.69 97 LYS A N 1
ATOM 803 C CA . LYS A 1 97 ? 13.042 1.541 16.795 1.00 86.69 97 LYS A CA 1
ATOM 804 C C . LYS A 1 97 ? 13.771 2.408 17.827 1.00 86.69 97 LYS A C 1
ATOM 806 O O . LYS A 1 97 ? 13.481 2.288 19.013 1.00 86.69 97 LYS A O 1
ATOM 811 N N . ALA A 1 98 ? 14.659 3.298 17.386 1.00 90.75 98 ALA A N 1
ATOM 812 C CA . ALA A 1 98 ? 15.386 4.225 18.254 1.00 90.75 98 ALA A CA 1
ATOM 813 C C . ALA A 1 98 ? 14.437 5.188 18.985 1.00 90.75 98 ALA A C 1
ATOM 815 O O . ALA A 1 98 ? 14.569 5.407 20.187 1.00 90.75 98 ALA A O 1
ATOM 816 N N . TYR A 1 99 ? 13.427 5.707 18.285 1.00 90.50 99 TYR A N 1
ATOM 817 C CA . TYR A 1 99 ? 12.403 6.566 18.872 1.00 90.50 99 TYR A CA 1
ATOM 818 C C . TYR A 1 99 ? 11.605 5.839 19.965 1.00 90.50 99 TYR A C 1
ATOM 820 O O . TYR A 1 99 ? 11.436 6.363 21.063 1.00 90.50 99 TYR A O 1
ATOM 828 N N . ILE A 1 100 ? 11.168 4.602 19.708 1.00 90.75 100 ILE A N 1
ATOM 829 C CA . ILE A 1 100 ? 10.450 3.782 20.697 1.00 90.75 100 ILE A CA 1
ATOM 830 C C . ILE A 1 100 ? 11.352 3.430 21.885 1.00 90.75 100 ILE A C 1
ATOM 832 O O . ILE A 1 100 ? 10.883 3.445 23.019 1.00 90.75 100 ILE A O 1
ATOM 836 N N . ALA A 1 101 ? 12.635 3.143 21.652 1.00 90.25 101 ALA A N 1
ATOM 837 C CA . ALA A 1 101 ? 13.592 2.894 22.728 1.00 90.25 101 ALA A CA 1
ATOM 838 C C . ALA A 1 101 ? 13.763 4.128 23.632 1.00 90.25 101 ALA A C 1
ATOM 840 O O . ALA A 1 101 ? 13.810 3.989 24.850 1.00 90.25 101 ALA A O 1
ATOM 841 N N . LYS A 1 102 ? 13.789 5.333 23.046 1.00 94.38 102 LYS A N 1
ATOM 842 C CA . LYS A 1 102 ? 13.949 6.597 23.778 1.00 94.38 102 LYS A CA 1
ATOM 843 C C . LYS A 1 102 ? 12.697 7.021 24.554 1.00 94.38 102 LYS A C 1
ATOM 845 O O . LYS A 1 102 ? 12.816 7.501 25.674 1.00 94.38 102 LYS A O 1
ATOM 850 N N . TYR A 1 103 ? 11.509 6.888 23.964 1.00 93.69 103 TYR A N 1
ATOM 851 C CA . TYR A 1 103 ? 10.264 7.438 24.526 1.00 93.69 103 TYR A CA 1
ATOM 852 C C . TYR A 1 103 ? 9.290 6.374 25.065 1.00 93.69 103 TYR A C 1
ATOM 854 O O . TYR A 1 103 ? 8.206 6.701 25.557 1.00 93.69 103 TYR A O 1
ATOM 862 N N . GLY A 1 104 ? 9.656 5.094 24.983 1.00 89.19 104 GLY A N 1
ATOM 863 C CA . GLY A 1 104 ? 8.812 3.965 25.362 1.00 89.19 104 GLY A CA 1
ATOM 864 C C . GLY A 1 104 ? 7.661 3.704 24.382 1.00 89.19 104 GLY A C 1
ATOM 865 O O . GLY A 1 104 ? 7.455 4.407 23.397 1.00 89.19 104 GLY A O 1
ATOM 866 N N . THR A 1 105 ? 6.853 2.677 24.654 1.00 84.25 105 THR A N 1
ATOM 867 C CA . THR A 1 105 ? 5.765 2.233 23.756 1.00 84.25 105 THR A CA 1
ATOM 868 C C . THR A 1 105 ? 4.510 3.109 23.800 1.00 84.25 105 THR A C 1
ATOM 870 O O . THR A 1 105 ? 3.650 2.983 22.929 1.00 84.25 105 THR A O 1
ATOM 873 N N . LYS A 1 106 ? 4.401 4.032 24.766 1.00 85.06 106 LYS A N 1
ATOM 874 C CA . LYS A 1 106 ? 3.246 4.939 24.922 1.00 85.06 106 LYS A CA 1
ATOM 875 C C . LYS A 1 106 ? 3.087 5.925 23.760 1.00 85.06 106 LYS A C 1
ATOM 877 O O . LYS A 1 106 ? 1.980 6.395 23.516 1.00 85.06 106 LYS A O 1
ATOM 882 N N . VAL A 1 107 ? 4.165 6.214 23.028 1.00 85.62 107 VAL A N 1
ATOM 883 C CA . VAL A 1 107 ? 4.133 7.076 21.831 1.00 85.62 107 VAL A CA 1
ATOM 884 C C . VAL A 1 107 ? 3.420 6.429 20.646 1.00 85.62 107 VAL A C 1
ATOM 886 O O . VAL A 1 107 ? 3.039 7.105 19.689 1.00 85.62 107 VAL A O 1
ATOM 889 N N . LEU A 1 108 ? 3.242 5.109 20.686 1.00 86.12 108 LEU A N 1
ATOM 890 C CA . LEU A 1 108 ? 2.623 4.380 19.601 1.00 86.12 108 LEU A CA 1
ATOM 891 C C . LEU A 1 108 ? 1.103 4.503 19.680 1.00 86.12 108 LEU A C 1
ATOM 893 O O . LEU A 1 108 ? 0.469 4.118 20.663 1.00 86.12 108 LEU A O 1
ATOM 897 N N . LYS A 1 109 ? 0.499 5.007 18.602 1.00 88.56 109 LYS A N 1
ATOM 898 C CA . LYS A 1 109 ? -0.958 5.096 18.506 1.00 88.56 109 LYS A CA 1
ATOM 899 C C . LYS A 1 109 ? -1.552 3.688 18.373 1.00 88.56 109 LYS A C 1
ATOM 901 O O . LYS A 1 109 ? -1.110 2.921 17.514 1.00 88.56 109 LYS A O 1
ATOM 906 N N . PRO A 1 110 ? -2.565 3.336 19.178 1.00 90.56 110 PRO A N 1
ATOM 907 C CA . PRO A 1 110 ? -3.200 2.035 19.077 1.00 90.56 110 PRO A CA 1
ATOM 908 C C . PRO A 1 110 ? -3.955 1.890 17.752 1.00 90.56 110 PRO A C 1
ATOM 910 O O . PRO A 1 110 ? -4.502 2.849 17.205 1.00 90.56 110 PRO A O 1
ATOM 913 N N . VAL A 1 111 ? -4.003 0.663 17.237 1.00 91.56 111 VAL A N 1
ATOM 914 C CA . VAL A 1 111 ? -4.618 0.354 15.942 1.00 91.56 111 VAL A CA 1
ATOM 915 C C . VAL A 1 111 ? -6.068 -0.080 16.158 1.00 91.56 111 VAL A C 1
ATOM 917 O O . VAL A 1 111 ? -6.312 -0.978 16.971 1.00 91.56 111 VAL A O 1
ATOM 920 N N . PRO A 1 112 ? -7.045 0.498 15.435 1.00 95.50 112 PRO A N 1
ATOM 921 C CA . PRO A 1 112 ? -8.436 0.088 15.557 1.00 95.50 112 PRO A CA 1
ATOM 922 C C . PRO A 1 112 ? -8.635 -1.338 15.033 1.00 95.50 112 PRO A C 1
ATOM 924 O O . PRO A 1 112 ? -8.161 -1.710 13.956 1.00 95.50 112 PRO A O 1
ATOM 927 N N . VAL A 1 113 ? -9.381 -2.135 15.791 1.00 95.44 113 VAL A N 1
ATOM 928 C CA . VAL A 1 113 ? -9.854 -3.459 15.386 1.00 95.44 113 VAL A CA 1
ATOM 929 C C . VAL A 1 113 ? -11.242 -3.297 14.791 1.00 95.44 113 VAL A C 1
ATOM 931 O O . VAL A 1 113 ? -12.138 -2.754 15.437 1.00 95.44 113 VAL A O 1
ATOM 934 N N . TYR A 1 114 ? -11.419 -3.769 13.559 1.00 96.06 114 TYR A N 1
ATOM 935 C CA . TYR A 1 114 ? -12.670 -3.621 12.828 1.00 96.06 114 TYR A CA 1
ATOM 936 C C . TYR A 1 114 ? -13.432 -4.933 12.705 1.00 96.06 114 TYR A C 1
ATOM 938 O O . TYR A 1 114 ? -12.851 -5.998 12.500 1.00 96.06 114 TYR A O 1
ATOM 946 N N . ARG A 1 115 ? -14.757 -4.820 12.692 1.00 95.19 115 ARG A N 1
ATOM 947 C CA . ARG A 1 115 ? -15.680 -5.893 12.332 1.00 95.19 115 ARG A CA 1
ATOM 948 C C . ARG A 1 115 ? -16.724 -5.385 11.348 1.00 95.19 115 ARG A C 1
ATOM 950 O O . ARG A 1 115 ? -17.268 -4.299 11.524 1.00 95.19 115 ARG A O 1
ATOM 957 N N . LYS A 1 116 ? -17.061 -6.207 10.353 1.00 96.62 116 LYS A N 1
ATOM 958 C CA . LYS A 1 116 ? -18.221 -5.972 9.487 1.00 96.62 116 LYS A CA 1
ATOM 959 C C . LYS A 1 116 ? -19.504 -6.393 10.209 1.00 96.62 116 LYS A C 1
ATOM 961 O O . LYS A 1 116 ? -19.604 -7.533 10.666 1.00 96.62 116 LYS A O 1
ATOM 966 N N . VAL A 1 117 ? -20.460 -5.479 10.322 1.00 96.12 117 VAL A N 1
ATOM 967 C CA . VAL A 1 117 ? -21.790 -5.723 10.893 1.00 96.12 117 VAL A CA 1
ATOM 968 C C . VAL A 1 117 ? -22.559 -6.690 9.989 1.00 96.12 117 VAL A C 1
ATOM 970 O O . VAL A 1 117 ? -22.497 -6.596 8.764 1.00 96.12 117 VAL A O 1
ATOM 973 N N . ARG A 1 118 ? -23.264 -7.644 10.587 1.00 95.19 118 ARG A N 1
ATOM 974 C CA . ARG A 1 118 ? -24.080 -8.671 9.932 1.00 95.19 118 ARG A CA 1
ATOM 975 C C . ARG A 1 118 ? -25.550 -8.475 10.306 1.00 95.19 118 ARG A C 1
ATOM 977 O O . ARG A 1 118 ? -25.864 -7.845 11.315 1.00 95.19 118 ARG A O 1
ATOM 984 N N . ARG A 1 119 ? -26.462 -9.023 9.499 1.00 94.94 119 ARG A N 1
ATOM 985 C CA . ARG A 1 119 ? -27.900 -9.015 9.808 1.00 94.94 119 ARG A CA 1
ATOM 986 C C . ARG A 1 119 ? -28.138 -9.675 11.176 1.00 94.94 119 ARG A C 1
ATOM 988 O O . ARG A 1 119 ? -27.551 -10.713 11.464 1.00 94.94 119 ARG A O 1
ATOM 995 N N . GLY A 1 120 ? -28.962 -9.048 12.017 1.00 91.88 120 GLY A N 1
ATOM 996 C CA . GLY A 1 120 ? -29.266 -9.522 13.376 1.00 91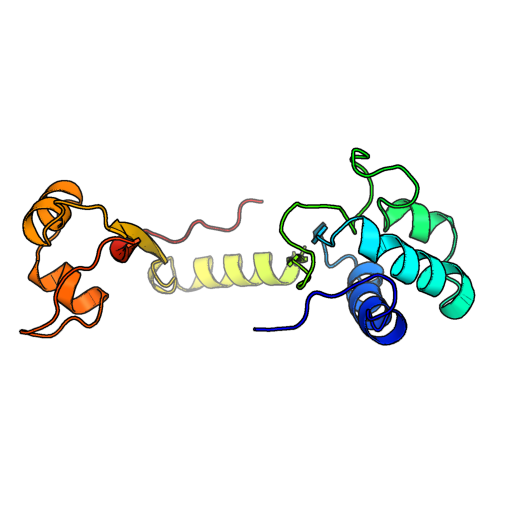.88 120 GLY A CA 1
ATOM 997 C C . GLY A 1 120 ? -28.261 -9.110 14.463 1.00 91.88 120 GLY A C 1
ATOM 998 O O . GLY A 1 120 ? -28.471 -9.425 15.644 1.00 91.88 120 GLY A O 1
ATOM 999 N N . ASP A 1 121 ? -27.193 -8.391 14.100 1.00 95.19 121 ASP A N 1
ATOM 1000 C CA . ASP A 1 121 ? -26.321 -7.744 15.076 1.00 95.19 121 ASP A CA 1
ATOM 1001 C C . ASP A 1 121 ? -27.016 -6.575 15.772 1.00 95.19 121 ASP A C 1
ATOM 1003 O O . ASP A 1 121 ? -27.776 -5.818 15.174 1.00 95.19 121 ASP A O 1
ATOM 1007 N N . SER A 1 122 ? -26.654 -6.373 17.034 1.00 95.12 122 SER A N 1
ATOM 1008 C CA . SER A 1 122 ? -26.947 -5.153 17.776 1.00 95.12 122 SER A CA 1
ATOM 1009 C C . SER A 1 122 ? -25.677 -4.648 18.452 1.00 95.12 122 SER A C 1
ATOM 1011 O O . SER A 1 122 ? -24.742 -5.420 18.696 1.00 95.12 122 SER A O 1
ATOM 1013 N N . LEU A 1 123 ? -25.638 -3.356 18.798 1.00 94.75 123 LEU A N 1
ATOM 1014 C CA . LEU A 1 123 ? -24.506 -2.782 19.533 1.00 94.75 123 LEU A CA 1
ATOM 1015 C C . LEU A 1 123 ? -24.256 -3.543 20.836 1.00 94.75 123 LEU A C 1
ATOM 1017 O O . LEU A 1 123 ? -23.107 -3.739 21.210 1.00 94.75 123 LEU A O 1
ATOM 1021 N N . TRP A 1 124 ? -25.318 -4.015 21.491 1.00 95.38 124 TRP A N 1
ATOM 1022 C CA . TRP A 1 124 ? -25.218 -4.803 22.714 1.00 95.38 124 TRP A CA 1
ATOM 1023 C C . TRP A 1 124 ? -24.548 -6.163 22.480 1.00 95.38 124 TRP A C 1
ATOM 1025 O O . TRP A 1 124 ? -23.573 -6.489 23.158 1.00 95.38 124 TRP A O 1
ATOM 1035 N N . LYS A 1 125 ? -24.995 -6.928 21.469 1.00 96.44 125 LYS A N 1
ATOM 1036 C CA . LYS A 1 125 ? -24.396 -8.234 21.130 1.00 96.44 125 LYS A CA 1
ATOM 1037 C C . LYS A 1 125 ? -22.918 -8.085 20.761 1.00 96.44 125 LYS A C 1
ATOM 1039 O O . LYS A 1 125 ? -22.084 -8.888 21.179 1.00 96.44 125 LYS A O 1
ATOM 1044 N N . ILE A 1 126 ? -22.589 -7.043 19.994 1.00 96.12 126 ILE A N 1
ATOM 1045 C CA . ILE A 1 126 ? -21.209 -6.745 19.600 1.00 96.12 126 ILE A CA 1
ATOM 1046 C C . ILE A 1 126 ? -20.383 -6.333 20.823 1.00 96.12 126 ILE A C 1
ATOM 1048 O O . ILE A 1 126 ? -19.294 -6.868 21.015 1.00 96.12 126 ILE A O 1
ATOM 1052 N N . ALA A 1 127 ? -20.892 -5.438 21.672 1.00 96.56 127 ALA A N 1
ATOM 1053 C CA . ALA A 1 127 ? -20.191 -4.982 22.870 1.00 96.56 127 ALA A CA 1
ATOM 1054 C C . ALA A 1 127 ? -19.817 -6.158 23.780 1.00 96.56 127 ALA A C 1
ATOM 1056 O O . ALA A 1 127 ? -18.652 -6.297 24.152 1.00 96.56 127 ALA A O 1
ATOM 1057 N N . ARG A 1 128 ? -20.774 -7.060 24.036 1.00 97.00 128 ARG A N 1
ATOM 1058 C CA . ARG A 1 128 ? -20.560 -8.266 24.845 1.00 97.00 128 ARG A CA 1
ATOM 1059 C C . ARG A 1 128 ? -19.500 -9.187 24.241 1.00 97.00 128 ARG A C 1
ATOM 1061 O O . ARG A 1 128 ? -18.592 -9.615 24.944 1.00 97.00 128 ARG A O 1
ATOM 1068 N N . ARG A 1 129 ? -19.572 -9.445 22.930 1.00 96.56 129 ARG A N 1
ATOM 1069 C CA . ARG A 1 129 ? -18.605 -10.302 22.220 1.00 96.56 129 ARG A CA 1
ATOM 1070 C C . ARG A 1 129 ? -17.173 -9.771 22.311 1.00 96.56 129 ARG A C 1
ATOM 1072 O O . ARG A 1 129 ? -16.246 -10.554 22.471 1.00 96.56 129 ARG A O 1
ATOM 1079 N N . TYR A 1 130 ? -16.998 -8.458 22.193 1.00 96.19 130 TYR A N 1
ATOM 1080 C CA . TYR A 1 130 ? -15.683 -7.810 22.194 1.00 96.19 130 TYR A CA 1
ATOM 1081 C C . TYR A 1 130 ? -15.262 -7.287 23.570 1.00 96.19 130 TYR A C 1
ATOM 1083 O O . TYR A 1 130 ? -14.309 -6.517 23.655 1.00 96.19 130 TYR A O 1
ATOM 1091 N N . LYS A 1 131 ? -15.959 -7.694 24.642 1.00 96.31 131 LYS A N 1
ATOM 1092 C CA . LYS A 1 131 ? -15.669 -7.286 26.026 1.00 96.31 131 LYS A CA 1
ATOM 1093 C C . LYS A 1 131 ? -15.529 -5.758 26.171 1.00 96.31 131 LYS A C 1
ATOM 1095 O O . LYS A 1 131 ? -14.624 -5.251 26.826 1.00 96.31 131 LYS A O 1
ATOM 1100 N N . THR A 1 132 ? -16.422 -5.011 25.523 1.00 96.12 132 THR A N 1
ATOM 1101 C CA . THR A 1 132 ? -16.493 -3.542 25.575 1.00 96.12 132 THR A CA 1
ATOM 1102 C C . THR A 1 132 ? -17.912 -3.093 25.939 1.00 96.12 132 THR A C 1
ATOM 1104 O O . THR A 1 132 ? -18.780 -3.915 26.220 1.00 96.12 132 THR A O 1
ATOM 1107 N N . SER A 1 133 ? -18.175 -1.786 25.953 1.00 96.69 133 SER A N 1
ATOM 1108 C CA . SER A 1 133 ? -19.503 -1.229 26.228 1.00 96.69 133 SER A CA 1
ATOM 1109 C C . SER A 1 133 ? -20.120 -0.581 24.991 1.00 96.69 133 SER A C 1
ATOM 1111 O O . SER A 1 133 ? -19.420 -0.103 24.097 1.00 96.69 133 SER A O 1
ATOM 1113 N N . VAL A 1 134 ? -21.453 -0.500 24.963 1.00 95.38 134 VAL A N 1
ATOM 1114 C CA . VAL A 1 134 ? -22.187 0.218 23.907 1.00 95.38 134 VAL A CA 1
ATOM 1115 C C . VAL A 1 134 ? -21.736 1.679 23.835 1.00 95.38 134 VAL A C 1
ATOM 1117 O O . VAL A 1 134 ? -21.515 2.193 22.744 1.00 95.38 134 VAL A O 1
ATOM 1120 N N . LYS A 1 135 ? -21.513 2.333 24.985 1.00 95.88 135 LYS A N 1
ATOM 1121 C CA . LYS A 1 135 ? -21.000 3.711 25.052 1.00 95.88 135 LYS A CA 1
ATOM 1122 C C . LYS A 1 135 ? -19.640 3.847 24.356 1.00 95.88 135 LYS A C 1
ATOM 1124 O O . LYS A 1 135 ? -19.468 4.757 23.548 1.00 95.88 135 LYS A O 1
ATOM 1129 N N . LYS A 1 136 ? -18.704 2.922 24.613 1.00 96.56 136 LYS A N 1
ATOM 1130 C CA . LYS A 1 136 ? -17.385 2.893 23.956 1.00 96.56 136 LYS A CA 1
ATOM 1131 C C . LYS A 1 136 ? -17.509 2.651 22.453 1.00 96.56 136 LYS A C 1
ATOM 1133 O O . LYS A 1 136 ? -16.938 3.415 21.685 1.00 96.56 136 LYS A O 1
ATOM 1138 N N . LEU A 1 137 ? -18.313 1.672 22.027 1.00 95.94 137 LEU A N 1
ATOM 1139 C CA . LEU A 1 137 ? -18.567 1.432 20.601 1.00 95.94 137 LEU A CA 1
ATOM 1140 C C . LEU A 1 137 ? -19.120 2.677 19.908 1.00 95.94 137 LEU A C 1
ATOM 1142 O O . LEU A 1 137 ? -18.623 3.053 18.849 1.00 95.94 137 LEU A O 1
ATOM 1146 N N . LYS A 1 138 ? -20.116 3.338 20.505 1.00 95.75 138 LYS A N 1
ATOM 1147 C CA . LYS A 1 138 ? -20.701 4.550 19.925 1.00 95.75 138 LYS A CA 1
ATOM 1148 C C . LYS A 1 138 ? -19.676 5.678 19.837 1.00 95.75 138 LYS A C 1
ATOM 1150 O O . LYS A 1 138 ? -19.572 6.303 18.790 1.00 95.75 138 LYS A O 1
ATOM 1155 N N . SER A 1 139 ? -18.877 5.879 20.884 1.00 96.06 139 SER A N 1
ATOM 1156 C CA . SER A 1 139 ? -17.800 6.876 20.898 1.00 96.06 139 SER A CA 1
ATOM 1157 C C . SER A 1 139 ? -16.754 6.615 19.807 1.00 96.06 139 SER A C 1
ATOM 1159 O O . SER A 1 139 ? -16.506 7.493 18.983 1.00 96.06 139 SER A O 1
ATOM 1161 N N . TRP A 1 140 ? -16.207 5.396 19.724 1.00 96.25 140 TRP A N 1
ATOM 1162 C CA . TRP A 1 140 ? -15.187 5.043 18.728 1.00 96.25 140 TRP A CA 1
ATOM 1163 C C . TRP A 1 140 ? -15.682 5.188 17.289 1.00 96.25 140 TRP A C 1
ATOM 1165 O O . TRP A 1 140 ? -14.902 5.516 16.402 1.00 96.25 140 TRP A O 1
ATOM 1175 N N . ASN A 1 141 ? -16.977 4.972 17.058 1.00 96.12 141 ASN A N 1
ATOM 1176 C CA . ASN A 1 141 ? -17.586 5.017 15.730 1.00 96.12 141 ASN A CA 1
ATOM 1177 C C . ASN A 1 141 ? -18.363 6.311 15.460 1.00 96.12 141 ASN A C 1
ATOM 1179 O O . ASN A 1 141 ? -19.122 6.359 14.495 1.00 96.12 141 ASN A O 1
ATOM 1183 N N . ARG A 1 142 ? -18.201 7.341 16.307 1.00 95.12 142 ARG A N 1
ATOM 1184 C CA . ARG A 1 142 ? -18.884 8.643 16.183 1.00 95.12 142 ARG A CA 1
ATOM 1185 C C . ARG A 1 142 ? -20.410 8.510 16.006 1.00 95.12 142 ARG A C 1
ATOM 1187 O O . ARG A 1 142 ? -21.027 9.237 15.237 1.00 95.12 142 ARG A O 1
ATOM 1194 N N . MET A 1 143 ? -21.026 7.558 16.710 1.00 94.12 143 MET A N 1
ATOM 1195 C CA . MET A 1 143 ? -22.462 7.275 16.633 1.00 94.12 143 MET A CA 1
ATOM 1196 C C . MET A 1 143 ? -23.246 8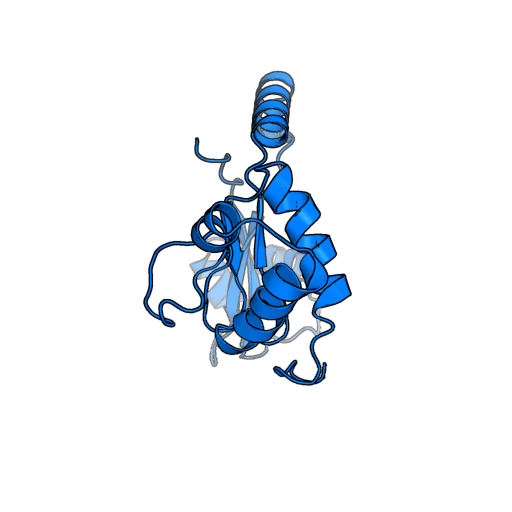.101 17.659 1.00 94.12 143 MET A C 1
ATOM 1198 O O . MET A 1 143 ? -23.043 7.974 18.868 1.00 94.12 143 MET A O 1
ATOM 1202 N N . GLY A 1 144 ? -24.203 8.889 17.176 1.00 90.00 144 GLY A N 1
ATOM 1203 C CA . GLY A 1 144 ? -25.127 9.671 17.994 1.00 90.00 144 GLY A CA 1
ATOM 1204 C C . GLY A 1 144 ? -26.280 8.848 18.582 1.00 90.00 144 GLY A C 1
ATOM 1205 O O . GLY A 1 144 ? -26.349 7.619 18.469 1.00 90.00 144 GLY A O 1
ATOM 1206 N N . ARG A 1 145 ? -27.234 9.528 19.232 1.00 83.06 145 ARG A N 1
ATOM 1207 C CA . ARG A 1 145 ? -28.416 8.885 19.845 1.00 83.06 145 ARG A CA 1
ATOM 1208 C C . ARG A 1 145 ? -29.273 8.134 18.820 1.00 83.06 145 ARG A C 1
ATOM 1210 O O . ARG A 1 145 ? -29.638 6.999 19.093 1.00 83.06 145 ARG A O 1
ATOM 1217 N N . ARG A 1 146 ? -29.485 8.727 17.641 1.00 86.56 146 ARG A N 1
ATOM 1218 C CA . ARG A 1 146 ? -30.309 8.186 16.543 1.00 86.56 146 ARG A CA 1
ATOM 1219 C C . ARG A 1 146 ? -29.552 7.276 15.567 1.00 86.56 146 ARG A C 1
ATOM 1221 O O . ARG A 1 146 ? -30.137 6.792 14.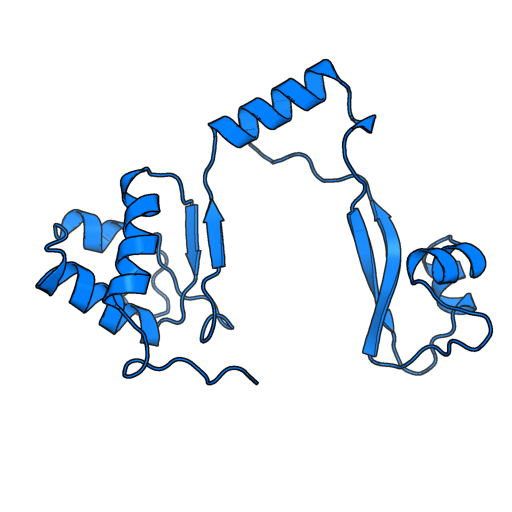608 1.00 86.56 146 ARG A O 1
ATOM 1228 N N . SER A 1 147 ? -28.252 7.059 15.767 1.00 87.38 147 SER A N 1
ATOM 1229 C CA . SER A 1 147 ? -27.462 6.235 14.850 1.00 87.38 147 SER A CA 1
ATOM 1230 C C . SER A 1 147 ? -27.865 4.766 14.951 1.00 87.38 147 SER A C 1
ATOM 1232 O O . SER A 1 147 ? -27.734 4.153 16.013 1.00 87.38 147 SER A O 1
ATOM 1234 N N . LEU A 1 148 ? -28.301 4.204 13.825 1.00 86.81 148 LEU A N 1
ATOM 1235 C CA . LEU A 1 148 ? -28.641 2.792 13.678 1.00 86.81 148 LEU A CA 1
ATOM 1236 C C . LEU A 1 148 ? -27.457 2.015 13.096 1.00 86.81 148 LEU A C 1
ATOM 1238 O O . LEU A 1 148 ? -26.670 2.550 12.315 1.00 86.81 148 LEU A O 1
ATOM 1242 N N . LEU A 1 149 ? -27.328 0.746 13.486 1.00 91.25 149 LEU A N 1
ATOM 1243 C CA . LEU A 1 149 ? -26.378 -0.167 12.856 1.00 91.25 149 LEU A CA 1
ATOM 1244 C C . LEU A 1 149 ? -26.943 -0.663 11.531 1.00 91.25 149 LEU A C 1
ATOM 1246 O O . LEU A 1 149 ? -28.074 -1.143 11.484 1.00 91.25 149 LEU A O 1
ATOM 1250 N N . GLN A 1 150 ? -26.123 -0.623 10.485 1.00 92.00 150 GLN A N 1
ATOM 1251 C CA . GLN A 1 150 ? -26.492 -1.156 9.178 1.00 92.00 150 GLN A CA 1
ATOM 1252 C C . GLN A 1 150 ? -25.681 -2.419 8.854 1.00 92.00 150 GLN A C 1
ATOM 1254 O O . GLN A 1 150 ? -24.459 -2.431 9.045 1.00 92.00 150 GLN A O 1
ATOM 1259 N N . PRO A 1 151 ? -26.313 -3.496 8.350 1.00 93.88 151 PRO A N 1
ATOM 1260 C CA . PRO A 1 151 ? -25.583 -4.634 7.809 1.00 93.88 151 PRO A CA 1
ATOM 1261 C C . PRO A 1 151 ? -24.555 -4.182 6.767 1.00 93.88 151 PRO A C 1
ATOM 1263 O O . PRO A 1 151 ? -24.836 -3.371 5.894 1.00 93.88 151 PRO A O 1
ATOM 1266 N N . GLY A 1 152 ? -23.336 -4.703 6.872 1.00 93.00 152 GLY A N 1
ATOM 1267 C CA . GLY A 1 152 ? -22.216 -4.335 6.013 1.00 93.00 152 GLY A CA 1
ATOM 1268 C C . GLY A 1 152 ? -21.344 -3.189 6.528 1.00 93.00 152 GLY A C 1
ATOM 1269 O O . GLY A 1 152 ? -20.211 -3.063 6.059 1.00 93.00 152 GLY A O 1
ATOM 1270 N N . GLN A 1 153 ? -21.798 -2.427 7.526 1.00 94.31 153 GLN A N 1
ATOM 1271 C CA . GLN A 1 153 ? -21.028 -1.343 8.135 1.00 94.31 153 GLN A CA 1
ATOM 1272 C C . GLN A 1 153 ? -19.734 -1.862 8.781 1.00 94.31 153 GLN A C 1
ATOM 1274 O O . GLN A 1 153 ? -19.728 -2.888 9.466 1.00 94.31 153 GLN A O 1
ATOM 1279 N N . LYS A 1 154 ? -18.623 -1.145 8.586 1.00 96.38 154 LYS A N 1
ATOM 1280 C CA . LYS A 1 154 ? -17.343 -1.424 9.250 1.00 96.38 154 LYS A CA 1
ATOM 1281 C C . LYS A 1 154 ? -17.316 -0.697 10.595 1.00 96.38 154 LYS A C 1
ATOM 1283 O O . LYS A 1 154 ? -17.314 0.527 10.628 1.00 96.38 154 LYS A O 1
ATOM 1288 N N . LEU A 1 155 ? -17.307 -1.455 11.687 1.00 96.12 155 LEU A N 1
ATOM 1289 C CA . LEU A 1 155 ? -17.388 -0.939 13.050 1.00 96.12 155 LEU A CA 1
ATOM 1290 C C . LEU A 1 155 ? -16.069 -1.180 13.792 1.00 96.12 155 LEU A C 1
ATOM 1292 O O . LEU A 1 155 ? -15.567 -2.304 13.795 1.00 96.12 155 LEU A O 1
ATOM 1296 N N . ILE A 1 156 ? -15.525 -0.149 14.437 1.00 97.69 156 ILE A N 1
ATOM 1297 C CA . ILE A 1 156 ? -14.433 -0.261 15.408 1.00 97.69 156 ILE A CA 1
ATOM 1298 C C . ILE A 1 156 ? -14.979 -0.957 16.652 1.00 97.69 156 ILE A C 1
ATOM 1300 O O . ILE A 1 156 ? -15.881 -0.440 17.314 1.00 97.69 156 ILE A O 1
ATOM 1304 N N . THR A 1 157 ? -14.440 -2.129 16.972 1.00 96.50 157 THR A N 1
ATOM 1305 C CA . THR A 1 157 ? -14.857 -2.943 18.123 1.00 96.50 157 THR A CA 1
ATOM 1306 C C . THR A 1 157 ? -13.834 -2.971 19.249 1.00 96.50 157 THR A C 1
ATOM 1308 O O . THR A 1 157 ? -14.117 -3.510 20.314 1.00 96.50 157 THR A O 1
ATOM 1311 N N . GLY A 1 158 ? -12.665 -2.374 19.039 1.00 96.06 158 GLY A N 1
ATOM 1312 C CA . GLY A 1 158 ? -11.609 -2.283 20.032 1.00 96.06 158 GLY A CA 1
ATOM 1313 C C . GLY A 1 158 ? -10.351 -1.660 19.454 1.00 96.06 158 GLY A C 1
ATOM 1314 O O . GLY A 1 158 ? -10.321 -1.232 18.299 1.00 96.06 158 GLY A O 1
ATOM 1315 N N . TRP A 1 159 ? -9.309 -1.651 20.270 1.00 94.94 159 TRP A N 1
ATOM 1316 C CA . TRP A 1 159 ? -8.004 -1.102 19.941 1.00 94.94 159 TRP A CA 1
ATOM 1317 C C . TRP A 1 159 ? -6.949 -2.119 20.351 1.00 94.94 159 TRP A C 1
ATOM 1319 O O . TRP A 1 159 ? -7.049 -2.699 21.431 1.00 94.94 159 TRP A O 1
ATOM 1329 N N . ARG A 1 160 ? -5.962 -2.357 19.492 1.00 91.12 160 ARG A N 1
ATOM 1330 C CA . ARG A 1 160 ? -4.829 -3.234 19.799 1.00 91.12 160 ARG A CA 1
ATOM 1331 C C . ARG A 1 160 ? -3.532 -2.445 19.813 1.00 91.12 160 ARG A C 1
ATOM 1333 O O . ARG A 1 160 ? -3.417 -1.432 19.118 1.00 91.12 160 ARG A O 1
ATOM 1340 N N . ALA A 1 161 ? -2.555 -2.947 20.561 1.00 86.31 161 ALA A N 1
ATOM 1341 C CA . ALA A 1 161 ? -1.194 -2.453 20.454 1.00 86.31 161 ALA A CA 1
ATOM 1342 C C . ALA A 1 161 ? -0.722 -2.586 18.992 1.00 86.31 161 ALA A C 1
ATOM 1344 O O . ALA A 1 161 ? -1.025 -3.593 18.333 1.00 86.31 161 ALA A O 1
ATOM 1345 N N . PRO A 1 162 ? -0.036 -1.570 18.453 1.00 82.81 162 PRO A N 1
ATOM 1346 C CA . PRO A 1 162 ? 0.575 -1.688 17.144 1.00 82.81 162 PRO A CA 1
ATOM 1347 C C . PRO A 1 162 ? 1.641 -2.782 17.189 1.00 82.81 162 PRO A C 1
ATOM 1349 O O . PRO A 1 162 ? 2.389 -2.905 18.157 1.00 82.81 162 PRO A O 1
ATOM 1352 N N . SER A 1 163 ? 1.698 -3.591 16.137 1.00 76.81 163 SER A N 1
ATOM 1353 C CA . SER A 1 163 ? 2.802 -4.526 15.949 1.00 76.81 163 SER A CA 1
ATOM 1354 C C . SER A 1 163 ? 4.065 -3.726 15.663 1.00 76.81 163 SER A C 1
ATOM 1356 O O . SER A 1 163 ? 4.064 -2.894 14.752 1.00 76.81 163 SER A O 1
ATOM 1358 N N . LEU A 1 164 ? 5.130 -3.989 16.419 1.00 67.38 164 LEU A N 1
ATOM 1359 C CA . LEU A 1 164 ? 6.448 -3.485 16.062 1.00 67.38 164 LEU A CA 1
ATOM 1360 C C . LEU A 1 164 ? 6.828 -4.024 14.674 1.00 67.38 164 LEU A C 1
ATOM 1362 O O . LEU A 1 164 ? 6.422 -5.140 14.331 1.00 67.38 164 LEU A O 1
ATOM 1366 N N . PRO A 1 165 ? 7.560 -3.244 13.860 1.00 59.25 165 PRO A N 1
ATOM 1367 C CA . PRO A 1 165 ? 8.073 -3.757 12.603 1.00 59.25 165 PRO A CA 1
ATOM 1368 C C . PRO A 1 165 ? 8.910 -5.004 12.899 1.00 59.25 165 PRO A C 1
ATOM 1370 O O . PRO A 1 165 ? 9.867 -4.934 13.670 1.00 59.25 165 PRO A O 1
ATOM 1373 N N . SER A 1 166 ? 8.519 -6.143 12.322 1.00 52.41 166 SER A N 1
ATOM 1374 C CA . SER A 1 166 ? 9.358 -7.341 12.323 1.00 52.41 166 SER A CA 1
ATOM 1375 C C . SER A 1 166 ? 10.699 -7.018 11.649 1.00 52.41 166 SER A C 1
ATOM 1377 O O . SER A 1 166 ? 10.691 -6.168 10.746 1.00 52.41 166 SER A O 1
ATOM 1379 N N . PRO A 1 167 ? 11.807 -7.655 12.079 1.00 50.22 167 PRO A N 1
ATOM 1380 C CA . PRO A 1 167 ? 13.101 -7.543 11.407 1.00 50.22 167 PRO A CA 1
ATOM 1381 C C . PRO A 1 167 ? 12.956 -7.688 9.887 1.00 50.22 167 PRO A C 1
ATOM 1383 O O . PRO A 1 167 ? 12.178 -8.568 9.454 1.00 50.22 167 PRO A O 1
#

pLDDT: mean 91.68, std 8.82, range [45.12, 98.56]

Foldseek 3Di:
DPDFDACVRDPLPVVLVVVCVQLVVVFFQAKEAALRNVVSNLCCCCPPVVPDPVSSQQADPPPVDLPRPHHRYHYDPPRRRHIDTHTNDVVVLVVVVVVCVVPPQPPFDWDFDKDFAAPPDDLCNLCVVLVHDSVVQCVQVVNDPPDDDDGRDITRSDTHRDDRDDD

Secondary structure (DSSP, 8-state):
-PPPP-TTTS-HHHHHHHHHHHHTTT-EEEEE--HHHHHHHHHHHHHTS---HHHHHHHB-TTS-TT----SEE--TT-SS--EEEE--HHHHHHHHHHHHHH-GGGSPPEEEEEE--TT--HHHHHHHTT--HHHHHHHTT--TTPPP-TT-EEEEEEEPPPPPP-